Protein AF-A0A7Z9XPR4-F1 (afdb_monomer)

Mean predicted aligned error: 11.68 Å

Structure (mmCIF, N/CA/C/O backbone):
data_AF-A0A7Z9XPR4-F1
#
_entry.id   AF-A0A7Z9XPR4-F1
#
loop_
_atom_site.group_PDB
_atom_site.id
_atom_site.type_symbol
_atom_site.label_atom_id
_atom_site.label_alt_id
_atom_site.label_comp_id
_atom_site.label_asym_id
_atom_site.label_entity_id
_atom_site.label_seq_id
_atom_site.pdbx_PDB_ins_code
_atom_site.Cartn_x
_atom_site.Cartn_y
_atom_site.Cartn_z
_atom_site.occupancy
_atom_site.B_iso_or_equiv
_atom_site.auth_seq_id
_atom_site.auth_comp_id
_atom_site.auth_asym_id
_atom_site.auth_atom_id
_atom_site.pdbx_PDB_model_num
ATOM 1 N N . MET A 1 1 ? 24.170 -9.588 -55.386 1.00 38.50 1 MET A N 1
ATOM 2 C CA . MET A 1 1 ? 24.512 -8.772 -54.204 1.00 38.50 1 MET A CA 1
ATOM 3 C C . MET A 1 1 ? 23.258 -8.716 -53.351 1.00 38.50 1 MET A C 1
ATOM 5 O O . MET A 1 1 ? 22.343 -7.993 -53.702 1.00 38.50 1 MET A O 1
ATOM 9 N N . ASN A 1 2 ? 23.139 -9.615 -52.372 1.00 40.84 2 ASN A N 1
ATOM 10 C CA . ASN A 1 2 ? 21.910 -9.819 -51.604 1.00 40.84 2 ASN A CA 1
ATOM 11 C C . ASN A 1 2 ? 22.271 -9.675 -50.127 1.00 40.84 2 ASN A C 1
ATOM 13 O O . ASN A 1 2 ? 22.783 -10.610 -49.516 1.00 40.84 2 ASN A O 1
ATOM 17 N N . VAL A 1 3 ? 22.083 -8.477 -49.594 1.00 51.84 3 VAL A N 1
ATOM 18 C CA . VAL A 1 3 ? 22.199 -8.197 -48.166 1.00 51.84 3 VAL A CA 1
ATOM 19 C C . VAL A 1 3 ? 20.863 -7.562 -47.759 1.00 51.84 3 VAL A C 1
ATOM 21 O O . VAL A 1 3 ? 20.257 -6.852 -48.555 1.00 51.84 3 VAL A O 1
ATOM 24 N N . ASP A 1 4 ? 20.400 -7.867 -46.545 1.00 51.47 4 ASP A N 1
ATOM 25 C CA . ASP A 1 4 ? 19.476 -7.019 -45.766 1.00 51.47 4 ASP A CA 1
ATOM 26 C C . ASP A 1 4 ? 17.958 -7.289 -45.739 1.00 51.47 4 ASP A C 1
ATOM 28 O O . ASP A 1 4 ? 17.193 -6.386 -45.416 1.00 51.47 4 ASP A O 1
ATOM 32 N N . ILE A 1 5 ? 17.483 -8.531 -45.920 1.00 52.19 5 ILE A N 1
ATOM 33 C CA . ILE A 1 5 ? 16.089 -8.890 -45.526 1.00 52.19 5 ILE A CA 1
ATOM 34 C C . ILE A 1 5 ? 16.035 -9.767 -44.255 1.00 52.19 5 ILE A C 1
ATOM 36 O O . ILE A 1 5 ? 15.101 -9.672 -43.458 1.00 52.19 5 ILE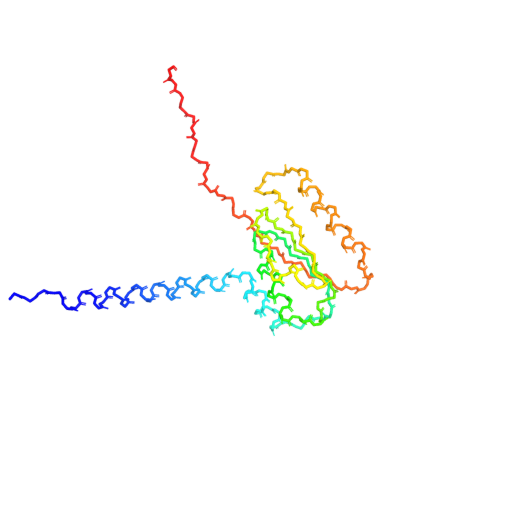 A O 1
ATOM 40 N N . ASN A 1 6 ? 17.055 -10.594 -43.993 1.00 56.12 6 ASN A N 1
ATOM 41 C CA . ASN A 1 6 ? 17.034 -11.530 -42.856 1.00 56.12 6 ASN A CA 1
ATOM 42 C C . ASN A 1 6 ? 17.473 -10.887 -41.521 1.00 56.12 6 ASN A C 1
ATOM 44 O O . ASN A 1 6 ? 16.999 -11.252 -40.448 1.00 56.12 6 ASN A O 1
ATOM 48 N N . THR A 1 7 ? 18.357 -9.892 -41.581 1.00 55.50 7 THR A N 1
ATOM 49 C CA . THR A 1 7 ? 18.993 -9.248 -40.420 1.00 55.50 7 THR A CA 1
ATOM 50 C C . THR A 1 7 ? 18.086 -8.253 -39.696 1.00 55.50 7 THR A C 1
ATOM 52 O O . THR A 1 7 ? 18.146 -8.168 -38.469 1.00 55.50 7 THR A O 1
ATOM 55 N N . SER A 1 8 ? 17.224 -7.529 -40.417 1.00 59.00 8 SER A N 1
ATOM 56 C CA . SER A 1 8 ? 16.242 -6.609 -39.823 1.00 59.00 8 SER A CA 1
ATOM 57 C C . SER A 1 8 ? 15.152 -7.378 -39.075 1.00 59.00 8 SER A C 1
ATOM 59 O O . SER A 1 8 ? 14.960 -7.156 -37.884 1.00 59.00 8 SER A O 1
ATOM 61 N N . SER A 1 9 ? 14.543 -8.381 -39.718 1.00 69.06 9 SER A N 1
ATOM 62 C CA . SER A 1 9 ? 13.476 -9.191 -39.111 1.00 69.06 9 SER A CA 1
ATOM 63 C C . SER A 1 9 ? 13.940 -10.003 -37.895 1.00 69.06 9 SER A C 1
ATOM 65 O O . SER A 1 9 ? 13.181 -10.181 -36.945 1.00 69.06 9 SER A O 1
ATOM 67 N N . ALA A 1 10 ? 15.192 -10.477 -37.887 1.00 62.84 10 ALA A N 1
ATOM 68 C CA . ALA A 1 10 ? 15.756 -11.167 -36.731 1.00 62.84 10 ALA A CA 1
ATOM 69 C C . ALA A 1 10 ? 16.037 -10.200 -35.571 1.00 62.84 10 ALA A C 1
ATOM 71 O O . ALA A 1 10 ? 15.706 -10.517 -34.433 1.00 62.84 10 ALA A O 1
ATOM 72 N N . ARG A 1 11 ? 16.571 -8.997 -35.842 1.00 63.88 11 ARG A N 1
ATOM 73 C CA . ARG A 1 11 ? 16.750 -7.952 -34.816 1.00 63.88 11 ARG A CA 1
ATOM 74 C C . ARG A 1 11 ? 15.417 -7.489 -34.230 1.00 63.88 11 ARG A C 1
ATOM 76 O O . ARG A 1 11 ? 15.348 -7.299 -33.020 1.00 63.88 11 ARG A O 1
ATOM 83 N N . GLU A 1 12 ? 14.374 -7.356 -35.047 1.00 67.81 12 GLU A N 1
ATOM 84 C CA . GLU A 1 12 ? 13.015 -7.025 -34.595 1.00 67.81 12 GLU A CA 1
ATOM 85 C C . GLU A 1 12 ? 12.476 -8.087 -33.623 1.00 67.81 12 GLU A C 1
ATOM 87 O O . GLU A 1 12 ? 11.983 -7.745 -32.548 1.00 67.81 12 GLU A O 1
ATOM 92 N N . ARG A 1 13 ? 12.642 -9.376 -33.965 1.00 72.69 13 ARG A N 1
ATOM 93 C CA . ARG A 1 13 ? 12.244 -10.510 -33.114 1.00 72.69 13 ARG A CA 1
ATOM 94 C C . ARG A 1 13 ? 13.033 -10.555 -31.807 1.00 72.69 13 ARG A C 1
ATOM 96 O O . ARG A 1 13 ? 12.431 -10.594 -30.745 1.00 72.69 13 ARG A O 1
ATOM 103 N N . TYR A 1 14 ? 14.360 -10.435 -31.855 1.00 57.66 14 TYR A N 1
ATOM 104 C CA . TYR A 1 14 ? 15.173 -10.416 -30.634 1.00 57.66 14 TYR A CA 1
ATOM 105 C C . TYR A 1 14 ? 14.857 -9.221 -29.734 1.00 57.66 14 TYR A C 1
ATOM 107 O O . TYR A 1 14 ? 14.851 -9.351 -28.513 1.00 57.66 14 TYR A O 1
ATOM 115 N N . ARG A 1 15 ? 14.567 -8.052 -30.316 1.00 61.34 15 ARG A N 1
ATOM 116 C CA . ARG A 1 15 ? 14.136 -6.878 -29.551 1.00 61.34 15 ARG A CA 1
ATOM 117 C C . ARG A 1 15 ? 12.797 -7.131 -28.862 1.00 61.34 15 ARG A C 1
ATOM 119 O O . ARG A 1 15 ? 12.651 -6.763 -27.701 1.00 61.34 15 ARG A O 1
ATOM 126 N N . HIS A 1 16 ? 11.846 -7.737 -29.569 1.00 72.56 16 HIS A N 1
ATOM 127 C CA . HIS A 1 16 ? 10.543 -8.108 -29.027 1.00 72.56 16 HIS A CA 1
ATOM 128 C C . HIS A 1 16 ? 10.684 -9.102 -27.865 1.00 72.56 16 HIS A C 1
ATOM 130 O O . HIS A 1 16 ? 10.220 -8.813 -26.767 1.00 72.56 16 HIS A O 1
ATOM 136 N N . ASP A 1 17 ? 11.437 -10.186 -28.053 1.00 62.34 17 ASP A N 1
ATOM 137 C CA . ASP A 1 17 ? 11.631 -11.220 -27.028 1.00 62.34 17 ASP A CA 1
ATOM 138 C C . ASP A 1 17 ? 12.343 -10.674 -25.777 1.00 62.34 17 ASP A C 1
ATOM 140 O O . ASP A 1 17 ? 11.953 -10.966 -24.646 1.00 62.34 17 ASP A O 1
ATOM 144 N N . LEU A 1 18 ? 13.366 -9.828 -25.954 1.00 55.28 18 LEU A N 1
ATOM 145 C CA . LEU A 1 18 ? 14.064 -9.186 -24.836 1.00 55.28 18 LEU A CA 1
ATOM 146 C C . LEU A 1 18 ? 13.172 -8.192 -24.088 1.00 55.28 18 LEU A C 1
ATOM 148 O O . LEU A 1 18 ? 13.250 -8.113 -22.862 1.00 55.28 18 LEU A O 1
ATOM 152 N N . LEU A 1 19 ? 12.323 -7.446 -24.800 1.00 64.62 19 LEU A N 1
ATOM 153 C CA . LEU A 1 19 ? 11.338 -6.569 -24.171 1.00 64.62 19 LEU A CA 1
ATOM 154 C C . LEU A 1 19 ? 10.284 -7.371 -23.419 1.00 64.62 19 LEU A C 1
ATOM 156 O O . LEU A 1 19 ? 9.934 -6.985 -22.310 1.00 64.62 19 LEU A O 1
ATOM 160 N N . ASP A 1 20 ? 9.831 -8.498 -23.954 1.00 64.81 20 ASP A N 1
ATOM 161 C CA . ASP A 1 20 ? 8.870 -9.362 -23.277 1.00 64.81 20 ASP A CA 1
ATOM 162 C C . ASP A 1 20 ? 9.449 -9.973 -22.003 1.00 64.81 20 ASP A C 1
ATOM 164 O O . ASP A 1 20 ? 8.787 -9.939 -20.964 1.00 64.81 20 ASP A O 1
ATOM 168 N N . ILE A 1 21 ? 10.697 -10.452 -22.040 1.00 60.94 21 ILE A N 1
ATOM 169 C CA . ILE A 1 21 ? 11.413 -10.950 -20.858 1.00 60.94 21 ILE A CA 1
ATOM 170 C C . ILE A 1 21 ? 11.610 -9.824 -19.837 1.00 60.94 21 ILE A C 1
ATOM 172 O O . ILE A 1 21 ? 11.322 -10.007 -18.654 1.00 60.94 21 ILE A O 1
ATOM 176 N N . TYR A 1 22 ? 12.057 -8.647 -20.279 1.00 44.84 22 TYR A N 1
ATOM 177 C CA . TYR A 1 22 ? 12.251 -7.480 -19.417 1.00 44.84 22 TYR A CA 1
ATOM 178 C C . TYR A 1 22 ? 10.942 -7.033 -18.763 1.00 44.84 22 TYR A C 1
ATOM 180 O O . TYR A 1 22 ? 10.882 -6.854 -17.548 1.00 44.84 22 TYR A O 1
ATOM 188 N N . LEU A 1 23 ? 9.867 -6.909 -19.540 1.00 59.62 23 LEU A N 1
ATOM 189 C CA . LEU A 1 23 ? 8.551 -6.536 -19.041 1.00 59.62 23 LEU A CA 1
ATOM 190 C C . LEU A 1 23 ? 7.967 -7.633 -18.147 1.00 59.62 23 LEU A C 1
ATOM 192 O O . LEU A 1 23 ? 7.332 -7.309 -17.152 1.00 59.62 23 LEU A O 1
ATOM 196 N N . ALA A 1 24 ? 8.196 -8.916 -18.439 1.00 52.91 24 ALA A N 1
ATOM 197 C CA . ALA A 1 24 ? 7.794 -10.024 -17.572 1.00 52.91 24 ALA A CA 1
ATOM 198 C C . ALA A 1 24 ? 8.534 -9.996 -16.229 1.00 52.91 24 ALA A C 1
ATOM 200 O O . ALA A 1 24 ? 7.902 -10.170 -15.186 1.00 52.91 24 ALA A O 1
ATOM 201 N N . ALA A 1 25 ? 9.838 -9.711 -16.240 1.00 45.19 25 ALA A N 1
ATOM 202 C CA . ALA A 1 25 ? 10.635 -9.530 -15.033 1.00 45.19 25 ALA A CA 1
ATOM 203 C C . ALA A 1 25 ? 10.184 -8.293 -14.242 1.00 45.19 25 ALA A C 1
ATOM 205 O O . ALA A 1 25 ? 10.000 -8.373 -13.033 1.00 45.19 25 ALA A O 1
ATOM 206 N N . LEU A 1 26 ? 9.914 -7.168 -14.912 1.00 57.03 26 LEU A N 1
ATOM 207 C CA . LEU A 1 26 ? 9.349 -5.984 -14.265 1.00 57.03 26 LEU A CA 1
ATOM 208 C C . LEU A 1 26 ? 7.978 -6.275 -13.652 1.00 57.03 26 LEU A C 1
ATOM 210 O O . LEU A 1 26 ? 7.744 -5.903 -12.511 1.00 57.03 26 LEU A O 1
ATOM 214 N N . ARG A 1 27 ? 7.090 -6.972 -14.369 1.00 56.78 27 ARG A N 1
ATOM 215 C CA . ARG A 1 27 ? 5.762 -7.397 -13.892 1.00 56.78 27 ARG A CA 1
ATOM 216 C C . ARG A 1 27 ? 5.852 -8.328 -12.681 1.00 56.78 27 ARG A C 1
ATOM 218 O O . ARG A 1 27 ? 5.070 -8.207 -11.736 1.00 56.78 27 ARG A O 1
ATOM 225 N N . SER A 1 28 ? 6.819 -9.244 -12.663 1.00 50.44 28 SER A N 1
ATOM 226 C CA . SER A 1 28 ? 6.997 -10.155 -11.530 1.00 50.44 28 SER A CA 1
ATOM 227 C C . SER A 1 28 ? 7.465 -9.424 -10.268 1.00 50.44 28 SER A C 1
ATOM 229 O O . SER A 1 28 ? 7.052 -9.810 -9.176 1.00 50.44 28 SER A O 1
ATOM 231 N N . VAL A 1 29 ? 8.207 -8.320 -10.398 1.00 59.25 29 VAL A N 1
ATOM 232 C CA . VAL A 1 29 ? 8.677 -7.512 -9.256 1.00 59.25 29 VAL A CA 1
ATOM 233 C C . VAL A 1 29 ? 7.875 -6.225 -9.024 1.00 59.25 29 VAL A C 1
ATOM 235 O O . VAL A 1 29 ? 8.155 -5.487 -8.079 1.00 59.25 29 VAL A O 1
ATOM 238 N N . HIS A 1 30 ? 6.869 -5.939 -9.855 1.00 78.56 30 HIS A N 1
ATOM 239 C CA . HIS A 1 30 ? 6.036 -4.749 -9.710 1.00 78.56 30 HIS A CA 1
ATOM 240 C C . HIS A 1 30 ? 5.175 -4.881 -8.454 1.00 78.56 30 HIS A C 1
ATOM 242 O O . HIS A 1 30 ? 4.398 -5.831 -8.335 1.00 78.56 30 HIS A O 1
ATOM 248 N N . GLY A 1 31 ? 5.289 -3.917 -7.534 1.00 85.50 31 GLY A N 1
ATOM 249 C CA . GLY A 1 31 ? 4.661 -3.991 -6.208 1.00 85.50 31 GLY A CA 1
ATOM 250 C C . GLY A 1 31 ? 3.161 -4.292 -6.255 1.00 85.50 31 GLY A C 1
ATOM 251 O O . GLY A 1 31 ? 2.677 -5.112 -5.487 1.00 85.50 31 GLY A O 1
ATOM 252 N N . GLU A 1 32 ? 2.449 -3.710 -7.220 1.00 92.56 32 GLU A N 1
ATOM 253 C CA . GLU A 1 32 ? 1.019 -3.954 -7.452 1.00 92.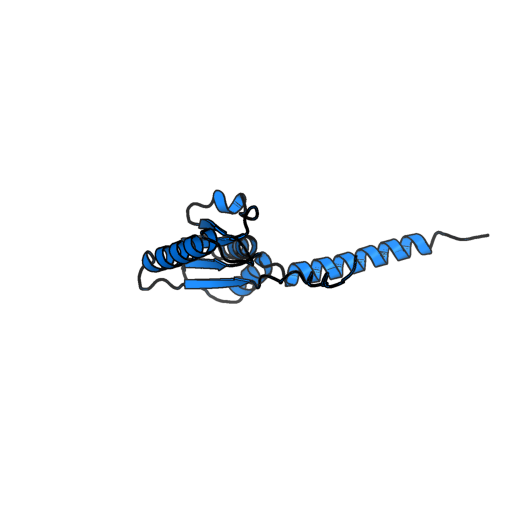56 32 GLU A CA 1
ATOM 254 C C . GLU A 1 32 ? 0.702 -5.430 -7.723 1.00 92.56 32 GLU A C 1
ATOM 256 O O . GLU A 1 32 ? -0.116 -6.035 -7.034 1.00 92.56 32 GLU A O 1
ATOM 261 N N . GLN A 1 33 ? 1.399 -6.041 -8.683 1.00 90.69 33 GLN A N 1
ATOM 262 C CA . GLN A 1 33 ? 1.140 -7.425 -9.076 1.00 90.69 33 GLN A CA 1
ATOM 263 C C . GLN A 1 33 ? 1.665 -8.417 -8.040 1.00 90.69 33 GLN A C 1
ATOM 265 O O . GLN A 1 33 ? 1.055 -9.460 -7.829 1.00 90.69 33 GLN A O 1
ATOM 270 N N . ALA A 1 34 ? 2.787 -8.107 -7.385 1.00 91.00 34 ALA A N 1
ATOM 271 C CA . ALA A 1 34 ? 3.318 -8.927 -6.303 1.00 91.00 34 ALA A CA 1
ATOM 272 C C . ALA A 1 34 ? 2.322 -9.024 -5.137 1.00 91.00 34 ALA A C 1
ATOM 274 O O . ALA A 1 34 ? 2.025 -10.129 -4.681 1.00 91.00 34 ALA A O 1
ATOM 275 N N . VAL A 1 35 ? 1.754 -7.888 -4.721 1.00 94.69 35 VAL A N 1
ATOM 276 C CA . VAL A 1 35 ? 0.742 -7.827 -3.660 1.00 94.69 35 VAL A CA 1
ATOM 277 C C . VAL A 1 35 ? -0.547 -8.524 -4.087 1.00 94.69 35 VAL A C 1
ATOM 279 O O . VAL A 1 35 ? -1.034 -9.378 -3.351 1.00 94.69 35 VAL A O 1
ATOM 282 N N . ALA A 1 36 ? -1.061 -8.236 -5.286 1.00 94.88 36 ALA A N 1
ATOM 283 C CA . ALA A 1 36 ? -2.284 -8.863 -5.787 1.00 94.88 36 ALA A CA 1
ATOM 284 C C . ALA A 1 36 ? -2.163 -10.393 -5.871 1.00 94.88 36 ALA A C 1
ATOM 286 O O . ALA A 1 36 ? -3.042 -11.113 -5.403 1.00 94.88 36 ALA A O 1
ATOM 287 N N . ARG A 1 37 ? -1.041 -10.913 -6.396 1.00 94.38 37 ARG A N 1
ATOM 288 C CA . ARG A 1 37 ? -0.795 -12.364 -6.459 1.00 94.38 37 ARG A CA 1
ATOM 289 C C . ARG A 1 37 ? -0.741 -12.998 -5.073 1.00 94.38 37 ARG A C 1
ATOM 291 O O . ARG A 1 37 ? -1.317 -14.064 -4.881 1.00 94.38 37 ARG A O 1
ATOM 298 N N . TRP A 1 38 ? -0.068 -12.360 -4.114 1.00 94.38 38 TRP A N 1
ATOM 299 C CA . TRP A 1 38 ? 0.006 -12.890 -2.754 1.00 94.38 38 TRP A CA 1
ATOM 300 C C . TRP A 1 38 ? -1.371 -12.888 -2.079 1.00 94.38 38 TRP A C 1
ATOM 302 O O . TRP A 1 38 ? -1.774 -13.910 -1.533 1.00 94.38 38 TRP A O 1
ATOM 312 N N . LEU A 1 39 ? -2.135 -11.799 -2.190 1.00 95.44 39 LEU A N 1
ATOM 313 C CA . LEU A 1 39 ? -3.491 -11.694 -1.637 1.00 95.44 39 LEU A CA 1
ATOM 314 C C . LEU A 1 39 ? -4.510 -12.622 -2.314 1.00 95.44 39 LEU A C 1
ATOM 316 O O . LEU A 1 39 ? -5.469 -13.034 -1.673 1.00 95.44 39 LEU A O 1
ATOM 320 N N . ALA A 1 40 ? -4.320 -12.966 -3.589 1.00 93.31 40 ALA A N 1
ATOM 321 C CA . ALA A 1 40 ? -5.153 -13.953 -4.274 1.00 93.31 40 ALA A CA 1
ATOM 322 C C . ALA A 1 40 ? -4.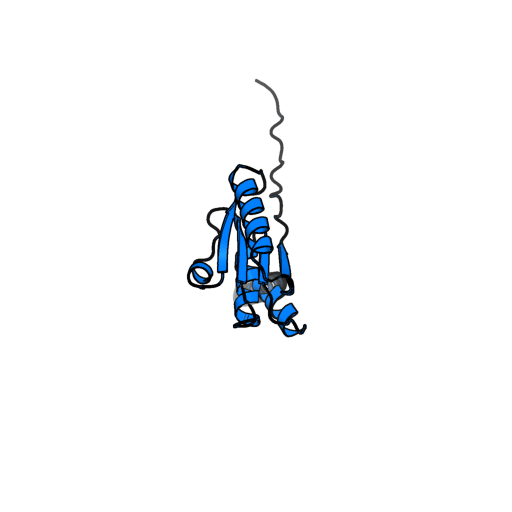852 -15.390 -3.812 1.00 93.31 40 ALA A C 1
ATOM 324 O O . ALA A 1 40 ? -5.746 -16.231 -3.783 1.00 93.31 40 ALA A O 1
ATOM 325 N N . ALA A 1 41 ? -3.599 -15.672 -3.444 1.00 94.56 41 ALA A N 1
ATOM 326 C CA . ALA A 1 41 ? -3.166 -16.986 -2.974 1.00 94.56 41 ALA A CA 1
ATOM 327 C C . ALA A 1 41 ? -3.360 -17.199 -1.460 1.00 94.56 41 ALA A C 1
ATOM 329 O O . ALA A 1 41 ? -3.238 -18.326 -0.985 1.00 94.56 41 ALA A O 1
ATOM 330 N N . ASN A 1 42 ? -3.643 -16.139 -0.696 1.00 93.38 42 ASN A N 1
ATOM 331 C CA . ASN A 1 42 ? -3.747 -16.181 0.761 1.00 93.38 42 ASN A CA 1
ATOM 332 C C . ASN A 1 42 ? -5.081 -15.590 1.218 1.00 93.38 42 ASN A C 1
ATOM 334 O O . ASN A 1 42 ? -5.479 -14.505 0.802 1.00 93.38 42 ASN A O 1
ATOM 338 N N . THR A 1 43 ? -5.769 -16.279 2.127 1.00 88.44 43 THR A N 1
ATOM 339 C CA . THR A 1 43 ? -7.019 -15.754 2.684 1.00 88.44 43 THR A CA 1
ATOM 340 C C . THR A 1 43 ? -6.701 -14.706 3.744 1.00 88.44 43 THR A C 1
ATOM 342 O O . THR A 1 43 ? -6.271 -15.039 4.844 1.00 88.44 43 THR A O 1
ATOM 345 N N . VAL A 1 44 ? -6.920 -13.437 3.404 1.00 91.56 44 VAL A N 1
ATOM 346 C CA . VAL A 1 44 ? -6.807 -12.303 4.329 1.00 91.56 44 VAL A CA 1
ATOM 347 C C . VAL A 1 44 ? -8.210 -11.804 4.672 1.00 91.56 44 VAL A C 1
ATOM 349 O O . VAL A 1 44 ? -9.028 -11.559 3.782 1.00 91.56 44 VAL A O 1
ATOM 352 N N . THR A 1 45 ? -8.519 -11.699 5.962 1.00 93.06 45 THR A N 1
ATOM 353 C CA . THR A 1 45 ? -9.778 -11.112 6.445 1.00 93.06 45 THR A CA 1
ATOM 354 C C . THR A 1 45 ? -9.779 -9.594 6.254 1.00 93.06 45 THR A C 1
ATOM 356 O O . THR A 1 45 ? -8.800 -9.023 5.781 1.00 93.06 45 THR A O 1
ATOM 359 N N . ALA A 1 46 ? -10.873 -8.921 6.615 1.00 95.12 46 ALA A N 1
ATOM 360 C CA . ALA A 1 46 ? -10.892 -7.462 6.647 1.00 95.12 46 ALA A CA 1
ATOM 361 C C . ALA A 1 46 ? -9.729 -6.922 7.499 1.00 95.12 46 ALA A C 1
ATOM 363 O O . ALA A 1 46 ? -9.471 -7.427 8.595 1.00 95.12 46 ALA A O 1
ATOM 364 N N . CYS A 1 47 ? -8.995 -5.947 6.970 1.00 95.94 47 CYS A N 1
ATOM 365 C CA . CYS A 1 47 ? -7.768 -5.447 7.579 1.00 95.94 47 CYS A CA 1
ATOM 366 C C . CYS A 1 47 ? -7.510 -3.982 7.219 1.00 95.94 47 CYS A C 1
ATOM 368 O O . CYS A 1 47 ? -8.021 -3.457 6.226 1.00 95.94 47 CYS A O 1
ATOM 370 N N . ALA A 1 48 ? -6.649 -3.340 8.001 1.00 96.69 48 ALA A N 1
ATOM 371 C CA . ALA A 1 48 ? -6.033 -2.077 7.623 1.00 96.69 48 ALA A CA 1
ATOM 372 C C . ALA A 1 48 ? -4.674 -2.331 6.951 1.00 96.69 48 ALA A C 1
ATOM 374 O O . ALA A 1 48 ? -3.948 -3.254 7.321 1.00 96.69 48 ALA A O 1
ATOM 375 N N . VAL A 1 49 ? -4.333 -1.528 5.944 1.00 97.50 49 VAL A N 1
ATOM 376 C CA . VAL A 1 49 ? -3.132 -1.708 5.119 1.00 97.50 49 VAL A CA 1
ATOM 377 C C . VAL A 1 49 ? -2.197 -0.519 5.297 1.00 97.50 49 VAL A C 1
ATOM 379 O O . VAL A 1 49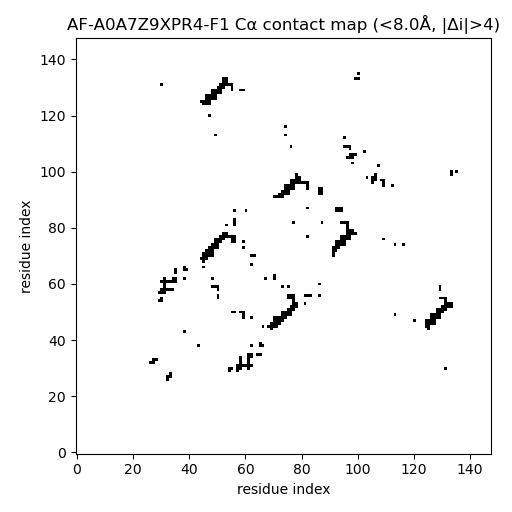 ? -2.609 0.629 5.153 1.00 97.50 49 VAL A O 1
ATOM 382 N N . ILE A 1 50 ? -0.920 -0.791 5.556 1.00 94.81 50 ILE A N 1
ATOM 383 C CA . ILE A 1 50 ? 0.138 0.220 5.599 1.00 94.81 50 ILE A CA 1
ATOM 384 C C . ILE A 1 50 ? 1.173 -0.139 4.537 1.00 94.81 50 ILE A C 1
ATOM 386 O O . ILE A 1 50 ? 1.804 -1.191 4.611 1.00 94.81 50 ILE A O 1
ATOM 390 N N . ALA A 1 51 ? 1.366 0.731 3.550 1.00 94.25 51 ALA A N 1
ATOM 391 C CA . ALA A 1 51 ? 2.368 0.571 2.505 1.00 94.25 51 ALA A CA 1
ATOM 392 C C . ALA A 1 51 ? 3.469 1.624 2.653 1.00 94.25 51 ALA A C 1
ATOM 394 O O . ALA A 1 51 ? 3.175 2.813 2.707 1.00 94.25 51 ALA A O 1
ATOM 395 N N . VAL A 1 52 ? 4.739 1.210 2.682 1.00 87.31 52 VAL A N 1
ATOM 396 C CA . VAL A 1 52 ? 5.883 2.117 2.873 1.00 87.31 52 VAL A CA 1
ATOM 397 C C . VAL A 1 52 ? 6.971 1.886 1.819 1.00 87.31 52 VAL A C 1
ATOM 399 O O . VAL A 1 52 ? 7.348 0.755 1.492 1.00 87.31 52 VAL A O 1
ATOM 402 N N . GLY A 1 53 ? 7.491 2.991 1.281 1.00 84.19 53 GLY A N 1
ATOM 403 C CA . GLY A 1 53 ? 8.642 3.033 0.379 1.00 84.19 53 GLY A CA 1
ATOM 404 C C . GLY A 1 53 ? 8.308 3.492 -1.044 1.00 84.19 53 GLY A C 1
ATOM 405 O O . GLY A 1 53 ? 7.201 3.936 -1.353 1.00 84.19 53 GLY A O 1
ATOM 406 N N . LYS A 1 54 ? 9.289 3.395 -1.952 1.00 83.12 54 LYS A N 1
ATOM 407 C CA . LYS A 1 54 ? 9.153 3.894 -3.338 1.00 83.12 54 LYS A CA 1
ATOM 408 C C . LYS A 1 54 ? 8.017 3.217 -4.108 1.00 83.12 54 LYS A C 1
ATOM 410 O O . LYS A 1 54 ? 7.412 3.846 -4.965 1.00 83.12 54 LYS A O 1
ATOM 415 N N . ALA A 1 55 ? 7.736 1.949 -3.808 1.00 89.62 55 ALA A N 1
ATOM 416 C CA . ALA A 1 55 ? 6.657 1.202 -4.443 1.00 89.62 55 ALA A CA 1
ATOM 417 C C . ALA A 1 55 ? 5.348 1.236 -3.638 1.00 89.62 55 ALA A C 1
ATOM 419 O O . ALA A 1 55 ? 4.412 0.534 -4.011 1.00 89.62 55 ALA A O 1
ATOM 420 N N . ALA A 1 56 ? 5.256 2.020 -2.554 1.00 91.75 56 ALA A N 1
ATOM 421 C CA . ALA A 1 56 ? 4.067 2.060 -1.702 1.00 91.75 56 ALA A CA 1
ATOM 422 C C . ALA A 1 56 ? 2.762 2.346 -2.463 1.00 91.75 56 ALA A C 1
ATOM 424 O O . ALA A 1 56 ? 1.816 1.592 -2.246 1.00 91.75 56 ALA A O 1
ATOM 425 N N . PRO A 1 57 ? 2.689 3.317 -3.398 1.00 94.50 57 PRO A N 1
ATOM 426 C CA . PRO A 1 57 ? 1.456 3.563 -4.144 1.00 94.50 57 PRO A CA 1
ATOM 427 C C . PRO A 1 57 ? 1.063 2.361 -5.010 1.00 94.50 57 PRO A C 1
ATOM 429 O O . PRO A 1 57 ? -0.085 1.933 -5.006 1.00 94.50 57 PRO A O 1
ATOM 432 N N . ALA A 1 58 ? 2.032 1.728 -5.680 1.00 93.94 58 ALA A N 1
ATOM 433 C CA . ALA A 1 58 ? 1.774 0.528 -6.474 1.00 93.94 58 ALA A CA 1
ATOM 434 C C . ALA A 1 58 ? 1.314 -0.656 -5.607 1.00 93.94 58 ALA A C 1
ATOM 436 O O . ALA A 1 58 ? 0.338 -1.322 -5.939 1.00 93.94 58 ALA A O 1
ATOM 437 N N . MET A 1 59 ? 1.979 -0.906 -4.476 1.00 95.75 59 MET A N 1
ATOM 438 C CA . MET A 1 59 ? 1.579 -1.949 -3.525 1.00 95.75 59 MET A CA 1
ATOM 439 C C . MET A 1 59 ? 0.175 -1.694 -2.960 1.00 95.75 59 MET A C 1
ATOM 441 O O . MET A 1 59 ? -0.629 -2.620 -2.885 1.00 95.75 59 MET A O 1
ATOM 445 N N . MET A 1 60 ? -0.138 -0.440 -2.619 1.00 97.25 60 MET A N 1
ATOM 446 C CA . MET A 1 60 ? -1.450 -0.041 -2.112 1.00 97.25 60 MET A CA 1
ATOM 447 C C . MET A 1 60 ? -2.549 -0.207 -3.167 1.00 97.25 60 MET A C 1
ATOM 449 O 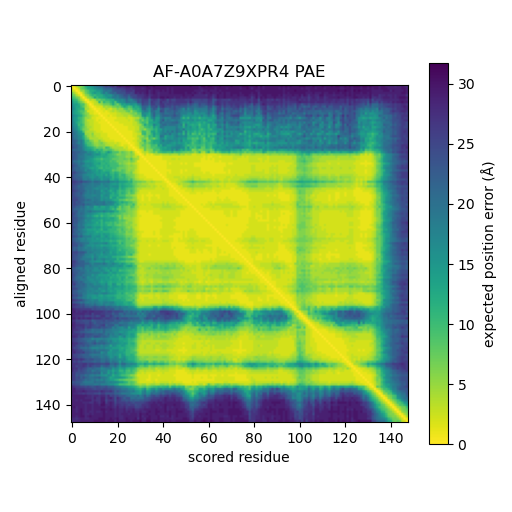O . MET A 1 60 ? -3.615 -0.714 -2.833 1.00 97.25 60 MET A O 1
ATOM 453 N N . ARG A 1 61 ? -2.298 0.126 -4.443 1.00 96.31 61 ARG A N 1
ATOM 454 C CA . ARG A 1 61 ? -3.240 -0.178 -5.537 1.00 96.31 61 ARG A CA 1
ATOM 455 C C . ARG A 1 61 ? -3.545 -1.669 -5.626 1.00 96.31 61 ARG A C 1
ATOM 457 O O . ARG A 1 61 ? -4.712 -2.046 -5.653 1.00 96.31 61 ARG A O 1
ATOM 464 N N . GLY A 1 62 ? -2.509 -2.509 -5.611 1.00 95.50 62 GLY A N 1
ATOM 465 C CA . GLY A 1 62 ? -2.675 -3.964 -5.666 1.00 95.50 62 GLY A CA 1
ATOM 466 C C . GLY A 1 62 ? -3.491 -4.494 -4.486 1.00 95.50 62 GLY A C 1
ATOM 467 O O . GLY A 1 62 ? -4.372 -5.336 -4.667 1.00 95.50 62 GLY A O 1
ATOM 468 N N . ALA A 1 63 ? -3.249 -3.956 -3.287 1.00 96.88 63 ALA A N 1
ATOM 469 C CA . ALA A 1 63 ? -4.029 -4.277 -2.098 1.00 96.88 63 ALA A CA 1
ATOM 470 C C . ALA A 1 63 ? -5.489 -3.822 -2.222 1.00 96.88 63 ALA A C 1
ATOM 472 O O . ALA A 1 63 ? -6.387 -4.635 -2.029 1.00 96.88 63 ALA A O 1
ATOM 473 N N . SER A 1 64 ? -5.728 -2.561 -2.589 1.00 97.00 64 SER A N 1
ATOM 474 C CA . SER A 1 64 ? -7.064 -1.972 -2.742 1.00 97.00 64 SER A CA 1
ATOM 475 C C . SER A 1 64 ? -7.914 -2.733 -3.760 1.00 97.00 64 SER A C 1
ATOM 477 O O . SER A 1 64 ? -9.022 -3.151 -3.432 1.00 97.00 64 SER A O 1
ATOM 479 N N . GLN A 1 65 ? -7.372 -3.017 -4.947 1.00 95.56 65 GLN A N 1
ATOM 480 C CA . GLN A 1 65 ? -8.083 -3.760 -5.992 1.00 95.56 65 GLN A CA 1
ATOM 481 C C . GLN A 1 65 ? -8.418 -5.201 -5.571 1.00 95.56 65 GLN A C 1
ATOM 483 O O . GLN A 1 65 ? -9.481 -5.708 -5.917 1.00 95.56 65 GLN A O 1
ATOM 488 N N . THR A 1 66 ? -7.525 -5.870 -4.830 1.00 96.31 66 THR A N 1
ATOM 489 C CA . THR A 1 66 ? -7.688 -7.297 -4.484 1.00 96.31 66 THR A CA 1
ATOM 490 C C . THR A 1 66 ? -8.519 -7.512 -3.215 1.00 96.31 66 THR A C 1
ATOM 492 O O . THR A 1 66 ? -9.281 -8.477 -3.106 1.00 96.31 66 THR A O 1
ATOM 495 N N . LEU A 1 67 ? -8.372 -6.635 -2.221 1.00 96.25 67 LEU A N 1
ATOM 496 C CA . LEU A 1 67 ? -9.146 -6.696 -0.981 1.00 96.25 67 LEU A CA 1
ATOM 497 C C . LEU A 1 67 ? -10.551 -6.121 -1.168 1.00 96.25 67 LEU A C 1
ATOM 499 O O . LEU A 1 67 ? -11.487 -6.644 -0.557 1.00 96.25 67 LEU A O 1
ATOM 503 N N . GLY A 1 68 ? -10.699 -5.089 -2.006 1.00 95.56 68 GLY A N 1
ATOM 504 C CA . GLY A 1 68 ? -11.948 -4.352 -2.176 1.00 95.56 68 GLY A CA 1
ATOM 505 C C . GLY A 1 68 ? -12.448 -3.832 -0.832 1.00 95.56 68 GLY A C 1
ATOM 506 O O . GLY A 1 68 ? -11.698 -3.223 -0.070 1.00 95.56 68 GLY A O 1
ATOM 507 N N . GLU A 1 69 ? -13.691 -4.169 -0.495 1.00 95.50 69 GLU A N 1
ATOM 508 C CA . GLU A 1 69 ? -14.328 -3.781 0.769 1.00 95.50 69 GLU A CA 1
ATOM 509 C C . GLU A 1 69 ? -13.602 -4.291 2.022 1.00 95.50 69 GLU A C 1
ATOM 511 O O . GLU A 1 69 ? -13.744 -3.684 3.077 1.00 95.50 69 GLU A O 1
ATOM 516 N N . ARG A 1 70 ? -12.782 -5.351 1.916 1.00 96.12 70 ARG A N 1
ATOM 517 C CA . ARG A 1 70 ? -11.961 -5.852 3.036 1.00 96.12 70 ARG A CA 1
ATOM 518 C C . ARG A 1 70 ? -10.819 -4.905 3.414 1.00 96.12 70 ARG A C 1
ATOM 520 O O . ARG A 1 70 ? -10.223 -5.083 4.473 1.00 96.12 70 ARG A O 1
ATOM 527 N N . LEU A 1 71 ? -10.476 -3.934 2.563 1.00 97.12 71 LEU A N 1
ATOM 528 C CA . LEU A 1 71 ? -9.582 -2.844 2.940 1.00 97.12 71 LEU A CA 1
ATOM 529 C C . LEU A 1 71 ? -10.398 -1.818 3.730 1.00 97.12 71 LEU A C 1
ATOM 531 O O . LEU A 1 71 ? -11.131 -1.001 3.171 1.00 97.12 71 LEU A O 1
ATOM 535 N N . GLU A 1 72 ? -10.263 -1.872 5.049 1.00 96.25 72 GLU A N 1
ATOM 536 C CA . GLU A 1 72 ? -11.031 -1.034 5.976 1.00 96.25 72 GLU A CA 1
ATOM 537 C C . GLU A 1 72 ? -10.410 0.358 6.148 1.00 96.25 72 GLU A C 1
ATOM 539 O O . GLU A 1 72 ? -11.111 1.353 6.314 1.00 96.25 72 GLU A O 1
ATOM 544 N N . ALA A 1 73 ? -9.081 0.435 6.087 1.00 96.69 73 ALA A N 1
ATOM 545 C CA . ALA A 1 73 ? -8.321 1.678 6.115 1.00 96.69 73 ALA A CA 1
ATOM 546 C C . ALA A 1 73 ? -6.963 1.471 5.436 1.00 96.69 73 ALA A C 1
ATOM 548 O O . ALA A 1 73 ? -6.386 0.385 5.513 1.00 96.69 73 ALA A O 1
ATOM 549 N N . GLY A 1 74 ? -6.435 2.505 4.790 1.00 97.19 74 GLY A N 1
ATOM 550 C CA . GLY A 1 74 ? -5.166 2.455 4.076 1.00 97.19 74 GLY A CA 1
ATOM 551 C C . GLY A 1 74 ? -4.291 3.669 4.357 1.00 97.19 74 GLY A C 1
ATOM 552 O O . GLY A 1 74 ? -4.758 4.804 4.308 1.00 97.19 74 GLY A O 1
ATOM 553 N N . LEU A 1 75 ? -3.004 3.429 4.588 1.00 95.81 75 LEU A N 1
ATOM 554 C CA . LEU A 1 75 ? -1.971 4.458 4.629 1.00 95.81 75 LEU A CA 1
ATOM 555 C C . LEU A 1 75 ? -0.845 4.087 3.664 1.00 95.81 75 LEU A C 1
ATOM 557 O O . LEU A 1 75 ? -0.235 3.029 3.800 1.00 95.81 75 LEU A O 1
ATOM 561 N N . ALA A 1 76 ? -0.549 4.954 2.700 1.00 95.06 76 ALA A N 1
ATOM 562 C CA . ALA A 1 76 ? 0.597 4.805 1.812 1.00 95.06 76 ALA A CA 1
ATOM 563 C C . ALA A 1 76 ? 1.610 5.927 2.062 1.00 95.06 76 ALA A C 1
ATOM 565 O O . ALA A 1 76 ? 1.292 7.102 1.905 1.00 95.06 76 ALA A O 1
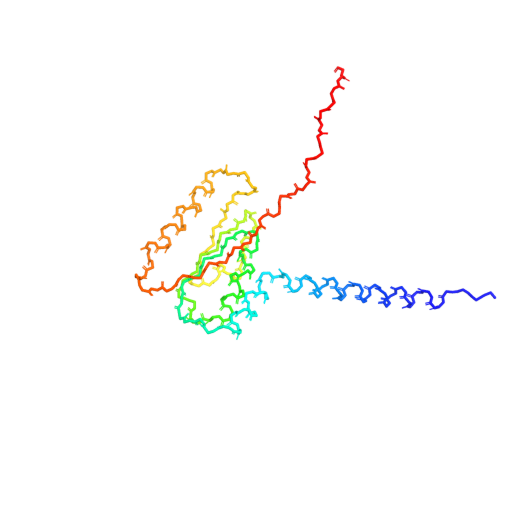ATOM 566 N N . IL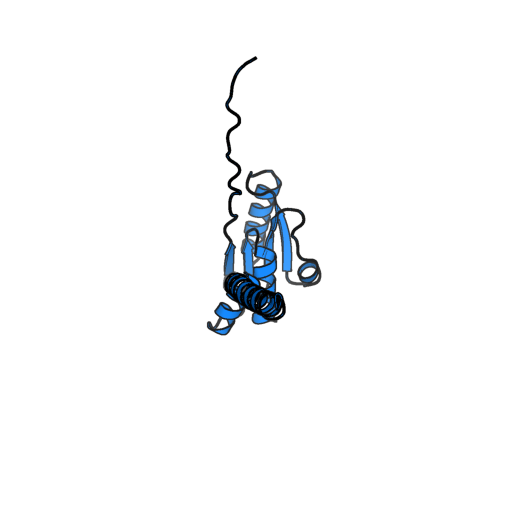E A 1 77 ? 2.837 5.562 2.425 1.00 90.06 77 ILE A N 1
ATOM 567 C CA . ILE A 1 77 ? 3.950 6.483 2.659 1.00 90.06 77 ILE A CA 1
ATOM 568 C C . ILE A 1 77 ? 4.971 6.307 1.540 1.00 90.06 77 ILE A C 1
ATOM 570 O O . ILE A 1 77 ? 5.581 5.241 1.395 1.00 90.06 77 ILE A O 1
ATOM 574 N N . THR A 1 78 ? 5.174 7.352 0.744 1.00 89.44 78 THR A N 1
ATOM 575 C CA . THR A 1 78 ? 6.093 7.331 -0.399 1.00 89.44 78 THR A CA 1
ATOM 576 C C . THR A 1 78 ? 6.933 8.600 -0.491 1.00 89.44 78 THR A C 1
ATOM 578 O O . THR A 1 78 ? 6.894 9.437 0.399 1.00 89.44 78 THR A O 1
ATOM 581 N N . ARG A 1 79 ? 7.744 8.734 -1.544 1.00 85.31 79 ARG A N 1
ATOM 582 C CA . ARG A 1 79 ? 8.584 9.918 -1.769 1.00 85.31 79 ARG A CA 1
ATOM 583 C C . ARG A 1 79 ? 7.801 11.080 -2.390 1.00 85.31 79 ARG A C 1
ATOM 585 O O . ARG A 1 79 ? 6.852 10.842 -3.125 1.00 85.31 79 ARG A O 1
ATOM 592 N N . HIS A 1 80 ? 8.260 12.313 -2.186 1.00 83.50 80 HIS A N 1
ATOM 593 C CA . HIS A 1 80 ? 7.676 13.505 -2.822 1.00 83.50 80 HIS A CA 1
ATOM 594 C C . HIS A 1 80 ? 7.526 13.387 -4.342 1.00 83.50 80 HIS A C 1
ATOM 596 O O . HIS A 1 80 ? 8.491 13.033 -5.032 1.00 83.50 80 HIS A O 1
ATOM 602 N N . GLY A 1 81 ? 6.333 13.727 -4.841 1.00 85.25 81 GLY A N 1
ATOM 603 C CA . GLY A 1 81 ? 5.948 13.695 -6.253 1.00 85.25 81 GLY A CA 1
ATOM 604 C C . GLY A 1 81 ? 5.591 12.306 -6.788 1.00 85.25 81 GLY A C 1
ATOM 605 O O . GLY A 1 81 ? 5.569 12.123 -8.003 1.00 85.25 81 GLY A O 1
ATOM 606 N N . TYR A 1 82 ? 5.391 11.317 -5.913 1.00 85.62 82 TYR A N 1
ATOM 607 C CA . TYR A 1 82 ? 5.099 9.928 -6.294 1.00 85.62 82 TYR A CA 1
ATOM 608 C C . TYR A 1 82 ? 3.776 9.425 -5.717 1.00 85.62 82 TYR A C 1
ATOM 610 O O . TYR A 1 82 ? 3.436 8.265 -5.948 1.00 85.62 82 TYR A O 1
ATOM 618 N N . ALA A 1 83 ? 3.017 10.262 -5.001 1.00 88.00 83 ALA A N 1
ATOM 619 C CA . ALA A 1 83 ? 1.629 9.956 -4.690 1.00 88.00 83 ALA A CA 1
ATOM 620 C C . ALA A 1 83 ? 0.855 9.617 -5.973 1.00 88.00 83 ALA A C 1
ATOM 622 O O . ALA A 1 83 ? 1.049 10.221 -7.030 1.00 88.00 83 ALA A O 1
ATOM 623 N N . ASP A 1 84 ? -0.022 8.628 -5.877 1.00 91.62 84 ASP A N 1
ATOM 624 C CA . ASP A 1 84 ? -0.812 8.158 -7.002 1.00 91.62 84 ASP A CA 1
ATOM 625 C C . ASP A 1 84 ? -2.177 8.860 -7.035 1.00 91.62 84 ASP A C 1
ATOM 627 O O . ASP A 1 84 ? -2.973 8.667 -6.111 1.00 91.62 84 ASP A O 1
ATOM 631 N N . PRO A 1 85 ? -2.501 9.625 -8.093 1.00 90.94 85 PRO A N 1
ATOM 632 C CA . PRO A 1 85 ? -3.791 10.298 -8.217 1.00 90.94 85 PRO A CA 1
ATOM 633 C C . PRO A 1 85 ? -5.002 9.362 -8.107 1.00 90.94 85 PRO A C 1
ATOM 635 O O . PRO A 1 85 ? -6.048 9.784 -7.619 1.00 90.94 85 PRO A O 1
ATOM 638 N N . GLN A 1 86 ? -4.876 8.097 -8.525 1.00 89.31 86 GLN A N 1
ATOM 639 C CA . GLN A 1 86 ? -5.976 7.132 -8.438 1.00 89.31 86 GLN A CA 1
ATOM 640 C C . GLN A 1 86 ? -6.322 6.820 -6.979 1.00 89.31 86 GLN A C 1
ATOM 642 O O . GLN A 1 86 ? -7.496 6.807 -6.607 1.00 89.31 86 GLN A O 1
ATOM 647 N N . LEU A 1 87 ? -5.304 6.651 -6.132 1.00 92.25 87 LEU A N 1
ATOM 648 C CA . LEU A 1 87 ? -5.486 6.406 -4.702 1.00 92.25 87 LEU A CA 1
ATOM 649 C C . LEU A 1 87 ? -6.020 7.634 -3.960 1.00 92.25 87 LEU A C 1
ATOM 651 O O . LEU A 1 87 ? -6.750 7.471 -2.989 1.00 92.25 87 LEU A O 1
ATOM 655 N N . SER A 1 88 ? -5.727 8.849 -4.430 1.00 88.75 88 SER A N 1
ATOM 656 C CA . SER A 1 88 ? -6.232 10.088 -3.815 1.00 88.75 88 SER A CA 1
ATOM 657 C C . SER A 1 88 ? -7.757 10.214 -3.856 1.00 88.75 88 SER A C 1
ATOM 659 O O . SER A 1 88 ? -8.332 10.932 -3.045 1.00 88.75 88 SER A O 1
ATOM 661 N N . SER A 1 89 ? -8.419 9.528 -4.792 1.00 89.06 89 SER A N 1
ATOM 662 C CA . SER A 1 89 ? -9.885 9.485 -4.878 1.00 89.06 89 SER A CA 1
ATOM 663 C C . SER A 1 89 ? -10.524 8.419 -3.977 1.00 89.06 89 SER A C 1
ATOM 665 O O . SER A 1 89 ? -11.744 8.387 -3.817 1.00 89.06 89 SER A O 1
ATOM 667 N N . HIS A 1 90 ? -9.719 7.540 -3.376 1.00 92.06 90 HIS A N 1
ATOM 668 C CA . HIS A 1 90 ? -10.208 6.413 -2.597 1.00 92.06 90 HIS A CA 1
ATOM 669 C C . HIS A 1 90 ? -10.470 6.829 -1.142 1.00 92.06 90 HIS A C 1
ATOM 671 O O . HIS A 1 90 ? -9.542 7.053 -0.372 1.00 92.06 90 HIS A O 1
ATOM 677 N N . ALA A 1 91 ? -11.741 6.847 -0.727 1.00 91.81 91 ALA A N 1
ATOM 678 C CA . ALA A 1 91 ? -12.182 7.397 0.565 1.00 91.81 91 ALA A CA 1
ATOM 679 C C . ALA A 1 91 ? -11.509 6.792 1.816 1.00 91.81 91 ALA A C 1
ATOM 681 O O . ALA A 1 91 ? -11.472 7.427 2.866 1.00 91.81 91 ALA A O 1
ATOM 682 N N . ARG A 1 92 ? -10.996 5.560 1.720 1.00 95.50 92 ARG A N 1
ATOM 683 C CA . ARG A 1 92 ? -10.330 4.850 2.828 1.00 95.50 92 ARG A CA 1
ATOM 684 C C . ARG A 1 92 ? -8.804 4.937 2.815 1.00 95.50 92 ARG A C 1
ATOM 686 O O . ARG A 1 92 ? -8.183 4.338 3.687 1.00 95.50 92 ARG A O 1
ATOM 693 N N . ILE A 1 93 ? -8.192 5.584 1.821 1.00 97.00 93 ILE A N 1
ATOM 694 C CA . ILE A 1 93 ? -6.736 5.565 1.629 1.00 97.00 93 ILE A CA 1
ATOM 695 C C . ILE A 1 93 ? -6.174 6.974 1.767 1.00 97.00 93 ILE A C 1
ATOM 697 O O . ILE A 1 93 ? -6.516 7.876 1.009 1.00 97.00 93 ILE A O 1
ATOM 701 N N . THR A 1 94 ? -5.240 7.127 2.697 1.00 95.75 94 THR A N 1
ATOM 702 C CA . THR A 1 94 ? -4.454 8.346 2.873 1.00 95.75 94 THR A CA 1
ATOM 703 C C . THR A 1 94 ? -3.065 8.146 2.285 1.00 95.75 94 THR A C 1
ATOM 705 O O . THR A 1 94 ? -2.430 7.110 2.500 1.00 95.75 94 THR A O 1
ATOM 708 N N . GLN A 1 95 ? -2.569 9.150 1.565 1.00 93.62 95 GLN A N 1
ATOM 709 C CA . GLN A 1 95 ? -1.201 9.174 1.056 1.00 93.62 95 GLN A CA 1
ATOM 710 C C . GLN A 1 95 ? -0.388 10.238 1.785 1.00 93.62 95 GLN A C 1
ATOM 712 O O . GLN A 1 95 ? -0.840 11.369 1.948 1.00 93.62 95 GLN A O 1
ATOM 717 N N . VAL A 1 96 ? 0.818 9.871 2.203 1.00 90.69 96 VAL A N 1
ATOM 718 C CA . VAL A 1 96 ? 1.792 10.770 2.816 1.00 90.69 96 VAL A CA 1
ATOM 719 C C . VAL A 1 96 ? 3.068 10.707 1.995 1.00 90.69 96 VAL A C 1
ATOM 721 O O . VAL A 1 96 ? 3.585 9.630 1.693 1.00 90.69 96 VAL A O 1
ATOM 724 N N . GLU A 1 97 ? 3.586 11.871 1.633 1.00 87.69 97 GLU A N 1
ATOM 725 C CA . GLU A 1 97 ? 4.865 11.984 0.952 1.00 87.69 97 GLU A CA 1
ATOM 726 C C . GLU A 1 97 ? 5.948 12.433 1.935 1.00 87.69 97 GLU A C 1
ATOM 728 O O . GLU A 1 97 ? 5.737 13.361 2.715 1.00 87.69 97 GLU A O 1
ATOM 733 N N . SER A 1 98 ? 7.110 11.785 1.883 1.00 78.00 98 SER A N 1
ATOM 734 C CA . SER A 1 98 ? 8.271 12.110 2.708 1.00 78.00 98 SER A CA 1
ATOM 735 C C . SER A 1 98 ? 9.578 12.056 1.921 1.00 78.00 98 SER A C 1
ATOM 737 O O . SER A 1 98 ? 9.723 11.346 0.925 1.00 78.00 98 SER A O 1
ATOM 739 N N . SER A 1 99 ? 10.593 12.746 2.407 1.00 66.19 99 SER A N 1
ATOM 740 C CA . SER A 1 99 ? 11.947 12.683 1.880 1.00 66.19 99 SER A CA 1
ATOM 741 C C . SER A 1 99 ? 12.559 11.298 2.053 1.00 66.19 99 SER A C 1
ATOM 743 O O . SER A 1 99 ? 12.358 10.596 3.046 1.00 66.19 99 SER A O 1
ATOM 745 N N . HIS A 1 100 ? 13.303 10.879 1.031 1.00 56.78 100 HIS A N 1
ATOM 746 C CA . HIS A 1 100 ? 14.061 9.634 1.018 1.00 56.78 100 HIS A CA 1
ATOM 747 C C . HIS A 1 100 ? 15.307 9.818 0.140 1.00 56.78 100 HIS A C 1
ATOM 749 O O . HIS A 1 100 ? 15.178 10.383 -0.950 1.00 56.78 100 HIS A O 1
ATOM 755 N N . PRO A 1 101 ? 16.501 9.315 0.518 1.00 50.19 101 PRO A N 1
ATOM 756 C CA . PRO A 1 101 ? 16.833 8.507 1.700 1.00 50.19 101 PRO A CA 1
ATOM 757 C C . PRO A 1 101 ? 17.351 9.314 2.906 1.00 50.19 101 PRO A C 1
ATOM 759 O O . PRO A 1 101 ? 17.709 8.709 3.914 1.00 50.19 101 PRO A O 1
ATOM 762 N N . VAL A 1 102 ? 17.462 10.640 2.795 1.00 47.62 102 VAL A N 1
ATOM 763 C CA . VAL A 1 102 ? 17.908 11.508 3.893 1.00 47.62 102 VAL A CA 1
ATOM 764 C C . VAL A 1 102 ? 16.674 11.922 4.698 1.00 47.62 102 VAL A C 1
ATOM 766 O O . VAL A 1 102 ? 15.776 12.526 4.108 1.00 47.62 102 VAL A O 1
ATOM 769 N N . PRO A 1 103 ? 16.588 11.567 5.993 1.00 53.69 103 PRO A N 1
ATOM 770 C CA . PRO A 1 103 ? 15.479 11.976 6.840 1.00 53.69 103 PRO A CA 1
ATOM 771 C C . PRO A 1 103 ? 15.473 13.493 7.015 1.00 53.69 103 PRO A C 1
ATOM 773 O O . PRO A 1 103 ? 16.500 14.086 7.338 1.00 53.69 103 PRO A O 1
ATOM 776 N N . ASP A 1 104 ? 14.309 14.096 6.847 1.00 60.53 104 ASP A N 1
ATOM 777 C CA . ASP A 1 104 ? 14.012 15.470 7.243 1.00 60.53 104 ASP A CA 1
ATOM 778 C C . ASP A 1 104 ? 12.698 15.493 8.044 1.00 60.53 104 ASP A C 1
ATOM 780 O O . ASP A 1 104 ? 12.148 14.441 8.398 1.00 60.53 104 ASP A O 1
ATOM 784 N N . ASP A 1 105 ? 12.165 16.681 8.314 1.00 63.00 105 ASP A N 1
ATOM 785 C CA . ASP A 1 105 ? 10.920 16.851 9.069 1.00 63.00 105 ASP A CA 1
ATOM 786 C C . ASP A 1 105 ? 9.725 16.098 8.453 1.00 63.00 105 ASP A C 1
ATOM 788 O O . ASP A 1 105 ? 8.829 15.650 9.176 1.00 63.00 105 ASP A O 1
ATOM 792 N N . SER A 1 106 ? 9.726 15.866 7.135 1.00 61.72 106 SER A N 1
ATOM 793 C CA . SER A 1 106 ? 8.682 15.084 6.463 1.00 61.72 106 SER A CA 1
ATOM 794 C C . SER A 1 106 ? 8.764 13.587 6.797 1.00 61.72 106 SER A C 1
ATOM 796 O O . SER A 1 106 ? 7.736 12.915 6.863 1.00 61.72 106 SER A O 1
ATOM 798 N N . SER A 1 107 ? 9.958 13.058 7.095 1.00 65.56 107 SER A N 1
ATOM 799 C CA . SER A 1 107 ? 10.137 11.670 7.552 1.00 65.56 107 SER A CA 1
ATOM 800 C C . SER A 1 107 ? 9.619 11.471 8.978 1.00 65.56 107 SER A C 1
ATOM 802 O O . SER A 1 107 ? 9.012 10.442 9.282 1.00 65.56 107 SER A O 1
ATOM 804 N N . LEU A 1 108 ? 9.801 12.471 9.847 1.00 68.69 108 LEU A N 1
ATOM 805 C CA . LEU A 1 108 ? 9.238 12.459 11.199 1.00 68.69 108 LEU A CA 1
ATOM 806 C C . LEU A 1 108 ? 7.709 12.581 11.166 1.00 68.69 108 LEU A C 1
ATOM 808 O O . LEU A 1 108 ? 7.018 11.863 11.890 1.00 68.69 108 LEU A O 1
ATOM 812 N N . SER A 1 109 ? 7.184 13.452 10.300 1.00 73.69 109 SER A N 1
ATOM 813 C CA . SER A 1 109 ? 5.746 13.587 10.050 1.00 73.69 109 SER A CA 1
ATOM 814 C C . SER A 1 109 ? 5.130 12.277 9.547 1.00 73.69 109 SER A C 1
ATOM 816 O O . SER A 1 109 ? 4.123 11.826 10.086 1.00 73.69 109 SER A O 1
ATOM 818 N N . ALA A 1 110 ? 5.780 11.598 8.598 1.00 75.38 110 ALA A N 1
ATOM 819 C CA . ALA A 1 110 ? 5.338 10.295 8.107 1.00 75.38 110 ALA A CA 1
ATOM 820 C C . ALA A 1 110 ? 5.335 9.213 9.202 1.00 75.38 110 ALA A C 1
ATOM 822 O O . ALA A 1 110 ? 4.393 8.425 9.291 1.00 75.38 110 ALA A O 1
ATOM 823 N N . GLY A 1 111 ? 6.349 9.205 10.074 1.00 73.25 111 GLY A N 1
ATOM 824 C CA . GLY A 1 111 ? 6.380 8.326 11.244 1.00 73.25 111 GLY A CA 1
ATOM 825 C C . GLY A 1 111 ? 5.223 8.589 12.213 1.00 73.25 111 GLY A C 1
ATOM 826 O O . GLY A 1 111 ? 4.569 7.645 12.651 1.00 73.25 111 GLY A O 1
ATOM 827 N N . ARG A 1 112 ? 4.923 9.863 12.503 1.00 80.44 112 ARG A N 1
ATOM 828 C CA . ARG A 1 112 ? 3.771 10.258 13.335 1.00 80.44 112 ARG A CA 1
ATOM 829 C C . ARG A 1 112 ? 2.449 9.845 12.699 1.00 80.44 112 ARG A C 1
ATOM 831 O O . ARG A 1 112 ? 1.669 9.171 13.354 1.00 80.44 112 ARG A O 1
ATOM 838 N N . ALA A 1 113 ? 2.256 10.124 11.412 1.00 82.88 113 ALA A N 1
ATOM 839 C CA . ALA A 1 113 ? 1.061 9.715 10.678 1.00 82.88 113 ALA A CA 1
ATOM 840 C C . ALA A 1 113 ? 0.842 8.193 10.714 1.00 82.88 113 ALA A C 1
ATOM 842 O O . ALA A 1 113 ? -0.292 7.737 10.823 1.00 82.88 113 ALA A O 1
ATOM 843 N N . MET A 1 114 ? 1.916 7.396 10.664 1.00 83.88 114 MET A N 1
ATOM 844 C CA . MET A 1 114 ? 1.828 5.942 10.815 1.00 83.88 114 MET A CA 1
ATOM 845 C C . MET A 1 114 ? 1.414 5.524 12.229 1.00 83.88 114 MET A C 1
ATOM 847 O O . MET A 1 114 ? 0.548 4.664 12.373 1.00 83.88 114 MET A O 1
ATOM 851 N N . LEU A 1 115 ? 2.011 6.121 13.265 1.00 81.75 115 LEU A N 1
ATOM 852 C CA . LEU A 1 115 ? 1.644 5.849 14.658 1.00 81.75 115 LEU A CA 1
ATOM 853 C C . LEU A 1 115 ? 0.189 6.235 14.936 1.00 81.75 115 LEU A C 1
ATOM 855 O O . LEU A 1 115 ? -0.552 5.437 15.504 1.00 81.75 115 LEU A O 1
ATOM 859 N N . ASP A 1 116 ? -0.229 7.410 14.469 1.00 88.00 116 ASP A N 1
ATOM 860 C CA . ASP A 1 116 ? -1.601 7.887 14.591 1.00 88.00 116 ASP A CA 1
ATOM 861 C C . ASP A 1 116 ? -2.557 6.953 13.846 1.00 88.00 116 ASP A C 1
ATOM 863 O O . ASP A 1 116 ? -3.566 6.530 14.407 1.00 88.00 116 ASP A O 1
ATOM 867 N N . PHE A 1 117 ? -2.229 6.550 12.616 1.00 89.69 117 PHE A N 1
ATOM 868 C CA . PHE A 1 117 ? -3.041 5.603 11.854 1.00 89.69 117 PHE A CA 1
ATOM 869 C C . PHE A 1 117 ? -3.237 4.280 12.600 1.00 89.69 117 PHE A C 1
ATOM 871 O O . PHE A 1 117 ? -4.359 3.779 12.643 1.00 89.69 117 PHE A O 1
ATOM 878 N N . ILE A 1 118 ? -2.174 3.728 13.195 1.00 86.00 118 ILE A N 1
ATOM 879 C CA . ILE A 1 118 ? -2.231 2.486 13.980 1.00 86.00 118 ILE A CA 1
ATOM 880 C C . ILE A 1 118 ? -3.086 2.682 15.237 1.00 86.00 118 ILE A C 1
ATOM 882 O O . ILE A 1 118 ? -3.947 1.853 15.514 1.00 86.00 118 ILE A O 1
ATOM 886 N N . ALA A 1 119 ? -2.888 3.783 15.967 1.00 85.62 119 ALA A N 1
ATOM 887 C CA . ALA A 1 119 ? -3.610 4.075 17.204 1.00 85.62 119 ALA A CA 1
ATOM 888 C C . ALA A 1 119 ? -5.125 4.252 16.998 1.00 85.62 119 ALA A C 1
ATOM 890 O O . ALA A 1 119 ? -5.902 3.975 17.908 1.00 85.62 119 ALA A O 1
ATOM 891 N N . HIS A 1 120 ? -5.548 4.688 15.808 1.00 88.81 120 HIS A N 1
ATOM 892 C CA . HIS A 1 120 ? -6.961 4.851 15.453 1.00 88.81 120 HIS A CA 1
ATOM 893 C C . HIS A 1 120 ? -7.604 3.583 14.869 1.00 88.81 120 HIS A C 1
ATOM 895 O O . HIS A 1 120 ? -8.791 3.606 14.533 1.00 88.81 120 HIS A O 1
ATOM 901 N N . GLN A 1 121 ? -6.866 2.476 14.727 1.00 87.69 121 GLN A N 1
ATOM 902 C CA . GLN A 1 121 ? -7.485 1.212 14.334 1.00 87.69 121 GLN A CA 1
ATOM 903 C C . GLN A 1 121 ? -8.221 0.569 15.519 1.00 87.69 121 GLN A C 1
ATOM 905 O O . GLN A 1 121 ? -7.742 0.635 16.652 1.00 87.69 121 GLN A O 1
ATOM 910 N N . PRO A 1 122 ? -9.360 -0.107 15.279 1.00 87.00 122 PRO A N 1
ATOM 911 C CA . PRO A 1 122 ? -9.971 -0.979 16.277 1.00 87.00 122 PRO A CA 1
ATOM 912 C C . PRO A 1 122 ? -8.965 -2.031 16.760 1.00 87.00 122 PRO A C 1
ATOM 914 O O . PRO A 1 122 ? -8.211 -2.577 15.956 1.00 87.00 122 PRO A O 1
ATOM 917 N N . GLY A 1 123 ? -8.948 -2.315 18.065 1.00 74.12 123 GLY A N 1
ATOM 918 C CA . GLY A 1 123 ? -7.887 -3.109 18.701 1.00 74.12 123 GLY A CA 1
ATOM 919 C C . GLY A 1 123 ? -7.766 -4.566 18.234 1.00 74.12 123 GLY A C 1
ATOM 920 O O . GLY A 1 123 ? -6.739 -5.194 18.474 1.00 74.12 123 GLY A O 1
ATOM 921 N N . ASP A 1 124 ? -8.780 -5.105 17.564 1.00 81.88 124 ASP A N 1
ATOM 922 C CA . ASP A 1 124 ? -8.815 -6.457 17.000 1.00 81.88 124 ASP A CA 1
ATOM 923 C C . ASP A 1 124 ? -8.592 -6.489 15.479 1.00 81.88 124 ASP A C 1
ATOM 925 O O . ASP A 1 124 ? -8.500 -7.568 14.888 1.00 81.88 124 ASP A O 1
ATOM 929 N N . ARG A 1 125 ? -8.480 -5.324 14.825 1.00 86.81 125 ARG A N 1
ATOM 930 C CA . ARG A 1 125 ? -8.318 -5.242 13.374 1.00 86.81 125 ARG A CA 1
ATOM 931 C C . ARG A 1 125 ? -6.900 -5.664 12.966 1.00 86.81 125 ARG A C 1
ATOM 933 O O . ARG A 1 125 ? -5.931 -5.025 13.380 1.00 86.81 125 ARG A O 1
ATOM 940 N N . PRO A 1 126 ? -6.748 -6.661 12.076 1.00 91.69 126 PRO A N 1
ATOM 941 C CA . PRO A 1 126 ? -5.445 -7.020 11.533 1.00 91.69 126 PRO A CA 1
ATOM 942 C C . PRO A 1 126 ? -4.805 -5.874 10.742 1.00 91.69 126 PRO A C 1
ATOM 944 O O . PRO A 1 126 ? -5.484 -5.145 10.011 1.00 91.69 126 PRO A O 1
ATOM 947 N N . LEU A 1 127 ? -3.478 -5.769 10.837 1.00 91.88 127 LEU A N 1
ATOM 948 C CA . LEU A 1 127 ? -2.661 -4.835 10.066 1.00 91.88 127 LEU A CA 1
ATOM 949 C C . LEU A 1 127 ? -1.802 -5.585 9.047 1.00 91.88 127 LEU A C 1
ATOM 951 O O . LEU A 1 127 ? -0.992 -6.437 9.411 1.00 91.88 127 LEU A O 1
ATOM 955 N N . LEU A 1 128 ? -1.943 -5.228 7.772 1.00 94.56 128 LEU A N 1
ATOM 956 C CA . LEU A 1 128 ? -1.097 -5.714 6.687 1.00 94.56 128 LEU A CA 1
ATOM 957 C C . LEU A 1 128 ? -0.032 -4.667 6.347 1.00 94.56 128 LEU A C 1
ATOM 959 O O . LEU A 1 128 ? -0.348 -3.597 5.826 1.00 94.56 128 LEU A O 1
ATOM 963 N N . PHE A 1 129 ? 1.234 -4.998 6.600 1.00 92.31 129 PHE A N 1
ATOM 964 C CA . PHE A 1 129 ? 2.375 -4.150 6.254 1.00 92.31 129 PHE A CA 1
ATOM 965 C C . PHE A 1 129 ? 2.989 -4.554 4.912 1.00 92.31 129 PHE A C 1
ATOM 967 O O . PHE A 1 129 ? 3.402 -5.696 4.719 1.00 92.31 129 PHE A O 1
ATOM 974 N N . LEU A 1 130 ? 3.102 -3.588 4.002 1.00 92.56 130 LEU A N 1
ATOM 975 C CA . LEU A 1 130 ? 3.708 -3.730 2.681 1.00 92.56 130 LEU A CA 1
ATOM 976 C C . LEU A 1 130 ? 4.954 -2.846 2.619 1.00 92.56 130 LEU A C 1
ATOM 978 O O . LEU A 1 130 ? 4.860 -1.620 2.608 1.00 92.56 130 LEU A O 1
ATOM 982 N N . ILE A 1 131 ? 6.136 -3.456 2.588 1.00 84.56 131 ILE A N 1
ATOM 983 C CA . ILE A 1 131 ? 7.407 -2.732 2.689 1.00 84.56 131 ILE A CA 1
ATOM 984 C C . ILE A 1 131 ? 8.208 -2.937 1.409 1.00 84.56 131 ILE A C 1
ATOM 986 O O . ILE A 1 131 ? 8.457 -4.064 0.988 1.00 84.56 131 ILE A O 1
ATOM 990 N N . SER A 1 132 ? 8.649 -1.833 0.808 1.00 83.06 132 SER A N 1
ATOM 991 C CA . SER A 1 132 ? 9.561 -1.850 -0.336 1.00 83.06 132 SER A CA 1
ATOM 992 C C . SER A 1 132 ? 10.884 -1.180 0.019 1.00 83.06 132 SER A C 1
ATOM 994 O O . SER A 1 132 ? 10.910 -0.100 0.611 1.00 83.06 132 SER A O 1
ATOM 996 N N . ALA A 1 133 ? 11.999 -1.805 -0.362 1.00 71.19 133 ALA A N 1
ATOM 997 C CA . ALA A 1 133 ? 13.315 -1.216 -0.163 1.00 71.19 133 ALA A CA 1
ATOM 998 C C . ALA A 1 133 ? 13.511 -0.000 -1.086 1.00 71.19 133 ALA A C 1
ATOM 1000 O O . ALA A 1 133 ? 13.305 -0.065 -2.301 1.00 71.19 133 ALA A O 1
ATOM 1001 N N . GLY A 1 134 ? 13.968 1.118 -0.524 1.00 57.78 134 GLY A N 1
ATOM 1002 C CA . GLY A 1 134 ? 14.476 2.232 -1.309 1.00 57.78 134 GLY A CA 1
ATOM 1003 C C . GLY A 1 134 ? 15.873 1.890 -1.812 1.00 57.78 134 GLY A C 1
ATOM 1004 O O . GLY A 1 134 ? 16.835 2.055 -1.073 1.00 57.78 134 GLY A O 1
ATOM 1005 N N . THR A 1 135 ? 16.016 1.430 -3.058 1.00 41.00 135 THR A N 1
ATOM 1006 C CA . THR A 1 135 ? 17.346 1.279 -3.674 1.00 41.00 135 THR A CA 1
ATOM 1007 C C . THR A 1 135 ? 18.117 2.592 -3.530 1.00 41.00 135 THR A C 1
ATOM 1009 O O . THR A 1 135 ? 17.706 3.624 -4.075 1.00 41.00 135 THR A O 1
ATOM 1012 N N . LYS A 1 136 ? 19.200 2.590 -2.742 1.00 42.41 136 LYS A N 1
ATOM 1013 C CA . LYS A 1 136 ? 20.146 3.704 -2.747 1.00 42.41 136 LYS A CA 1
ATOM 1014 C C . LYS A 1 136 ? 20.716 3.751 -4.155 1.00 42.41 136 LYS A C 1
ATOM 1016 O O 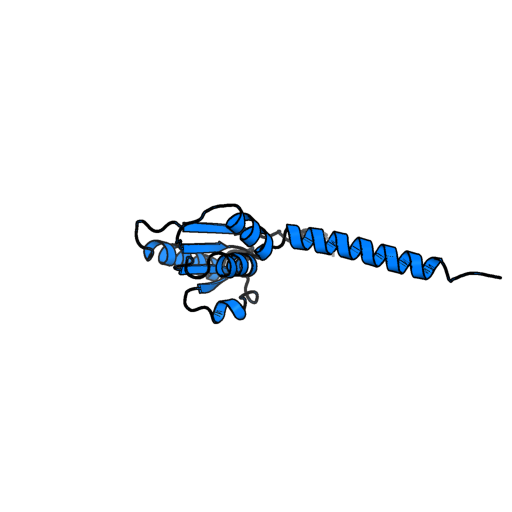. LYS A 1 136 ? 21.163 2.735 -4.683 1.00 42.41 136 LYS A O 1
ATOM 1021 N N . ARG A 1 137 ? 20.591 4.904 -4.797 1.00 39.44 137 ARG A N 1
ATOM 1022 C CA . ARG A 1 137 ? 21.211 5.133 -6.091 1.00 39.44 137 ARG A CA 1
ATOM 1023 C C . ARG A 1 137 ? 22.726 5.047 -5.844 1.00 39.44 137 ARG A C 1
ATOM 1025 O O . ARG A 1 137 ? 23.228 5.653 -4.899 1.00 39.44 137 ARG A O 1
ATOM 1032 N N . LEU A 1 138 ? 23.411 4.159 -6.567 1.00 36.84 138 LEU A N 1
ATOM 1033 C CA . LEU A 1 138 ? 24.866 4.035 -6.503 1.00 36.84 138 LEU A CA 1
ATOM 1034 C C . LEU A 1 138 ? 25.461 5.174 -7.332 1.00 36.84 138 LEU A C 1
ATOM 1036 O O . LEU A 1 138 ? 25.876 4.998 -8.469 1.00 36.84 138 LEU A O 1
ATOM 1040 N N . ASP A 1 139 ? 25.447 6.360 -6.751 1.00 40.44 139 ASP A N 1
ATOM 1041 C CA . ASP A 1 139 ? 26.244 7.510 -7.149 1.00 40.44 139 ASP A CA 1
ATOM 1042 C C . ASP A 1 139 ? 26.998 8.016 -5.917 1.00 40.44 139 ASP A C 1
ATOM 1044 O O . ASP A 1 139 ? 26.957 9.178 -5.541 1.00 40.44 139 ASP A O 1
ATOM 1048 N N . GLN A 1 140 ? 27.717 7.091 -5.280 1.00 47.97 140 GLN A N 1
ATOM 1049 C CA . GLN A 1 140 ? 29.013 7.408 -4.693 1.00 47.97 140 GLN A CA 1
ATOM 1050 C C . GLN A 1 140 ? 30.081 7.023 -5.721 1.00 47.97 140 GLN A C 1
ATOM 1052 O O . GLN A 1 140 ? 30.687 5.961 -5.641 1.00 47.97 140 GLN A O 1
ATOM 1057 N N . ALA A 1 141 ? 30.294 7.886 -6.711 1.00 41.66 141 ALA A N 1
ATOM 1058 C CA . ALA A 1 141 ? 31.612 8.024 -7.311 1.00 41.66 141 ALA A CA 1
ATOM 1059 C C . ALA A 1 141 ? 32.178 9.314 -6.726 1.00 41.66 141 ALA A C 1
ATOM 1061 O O . ALA A 1 141 ? 31.667 10.403 -6.985 1.00 41.66 141 ALA A O 1
ATOM 1062 N N . GLY A 1 142 ? 33.146 9.158 -5.825 1.00 49.19 142 GLY A N 1
ATOM 1063 C CA . GLY A 1 142 ? 33.773 10.267 -5.129 1.00 49.19 142 GLY A CA 1
ATOM 1064 C C . GLY A 1 142 ? 34.355 11.287 -6.101 1.00 49.19 142 GLY A C 1
ATOM 1065 O O . GLY A 1 142 ? 35.050 10.931 -7.047 1.00 49.19 142 GLY A O 1
ATOM 1066 N N . SER A 1 143 ? 34.127 12.562 -5.805 1.00 46.22 143 SER A N 1
ATOM 1067 C CA . SER A 1 143 ? 35.103 13.593 -6.130 1.00 46.22 143 SER A CA 1
ATOM 1068 C C . SER A 1 143 ? 35.866 13.915 -4.849 1.00 46.22 143 SER A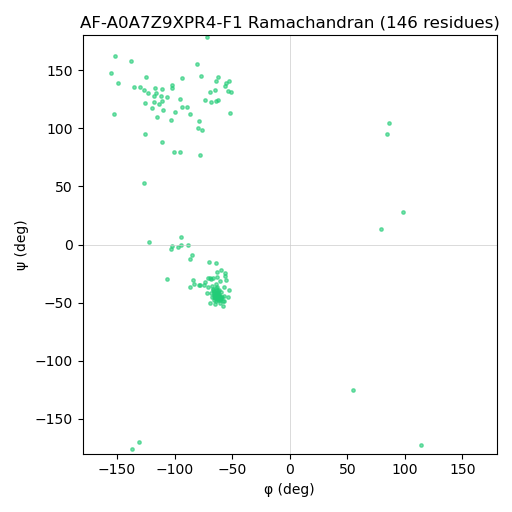 C 1
ATOM 1070 O O . SER A 1 143 ? 35.570 14.864 -4.130 1.00 46.22 143 SER A O 1
ATOM 1072 N N . THR A 1 144 ? 36.823 13.048 -4.529 1.00 50.91 144 THR A N 1
ATOM 1073 C CA . THR A 1 144 ? 38.037 13.449 -3.818 1.00 50.91 144 THR A CA 1
ATOM 1074 C C . THR A 1 144 ? 39.187 13.326 -4.805 1.00 50.91 144 THR A C 1
ATOM 1076 O O . THR A 1 144 ? 39.814 12.279 -4.921 1.00 50.91 144 THR A O 1
ATOM 1079 N N . ALA A 1 145 ? 39.415 14.410 -5.533 1.00 41.53 145 ALA A N 1
ATOM 1080 C CA . ALA A 1 145 ? 40.694 14.846 -6.079 1.00 41.53 145 ALA A CA 1
ATOM 1081 C C . ALA A 1 145 ? 40.535 16.377 -6.169 1.00 41.53 145 ALA A C 1
ATOM 1083 O O . ALA A 1 145 ? 39.606 16.855 -6.802 1.00 41.53 145 ALA A O 1
ATOM 1084 N N . GLY A 1 146 ? 41.237 17.205 -5.403 1.00 43.62 146 GLY A N 1
ATOM 1085 C CA . GLY A 1 146 ? 42.682 17.204 -5.273 1.00 43.62 146 GLY A CA 1
ATOM 1086 C C . GLY A 1 146 ? 43.267 18.067 -6.392 1.00 43.62 146 GLY A C 1
ATOM 1087 O O . GLY A 1 146 ? 43.375 17.596 -7.517 1.00 43.62 146 GLY A O 1
ATOM 1088 N N . ASN A 1 147 ? 43.700 19.275 -6.012 1.00 40.69 147 ASN A N 1
ATOM 1089 C CA . ASN A 1 147 ? 44.694 20.128 -6.677 1.00 40.69 147 ASN A CA 1
ATOM 1090 C C . ASN A 1 147 ? 44.240 21.046 -7.838 1.00 40.69 147 ASN A C 1
ATOM 1092 O O . ASN A 1 147 ? 44.277 20.657 -9.005 1.00 40.69 147 ASN A O 1
ATOM 1096 N N . GLN A 1 148 ? 43.927 22.309 -7.524 1.00 41.34 148 GLN A N 1
ATOM 1097 C CA . GLN A 1 148 ? 44.842 23.461 -7.656 1.00 41.34 148 GLN A CA 1
ATOM 1098 C C . GLN A 1 148 ? 44.276 24.683 -6.924 1.00 41.34 148 GLN A C 1
ATOM 1100 O O . GLN A 1 148 ? 43.035 24.838 -6.927 1.00 41.34 148 GLN A O 1
#

Secondary structure (DSSP, 8-state):
---SSHHHHHHHHHHHHHHHHHHHHHHHH-HHHHHHHHHHHS---SEEEEEESTTHHHHHHHHHHHHGGGEEEEEEEEETT---HHHHT-TTEEEEEE--SS--HHHHHHHHHHHHHHHTS-TT--EEEEE-----------------

pLDDT: mean 77.02, std 18.98, range [36.84, 97.5]

Foldseek 3Di:
DDDDDPVVVVVVVVVVVVVVVVVVVCCCPQLLNVLLVVCVVDPDAQAEEEAEEANQQSNVNSCCVNCPVSHQAEEGEYAPPRHDPVQVPPPRYDYQHADPDDHDVSNVVSVVVVVVVVVPDDPPHHYHYHYDDDPDPPPPPDPPDDDD

Radius of gyration: 21.42 Å; Cα contacts (8 Å, |Δi|>4): 197; chains: 1; bounding box: 59×40×73 Å

Sequence (148 aa):
MNVDINTSSARERYRHDLLDIYLAALRSVHGEQAVARWLAANTVTACAVIAVGKAAPAMMRGASQTLGERLEAGLAITRHGYADPQLSSHARITQVESSHPVPDDSSLSAGRAMLDFIAHQPGDRPLLFLISAGTKRLDQAGSTAGNQ

Solvent-accessible surface area (backbone atoms only — not comparable to full-atom values): 8535 Å² total; per-residue (Å²): 140,90,81,78,70,67,64,56,59,49,50,52,49,51,52,50,53,53,48,51,52,51,51,49,53,49,50,63,68,31,40,24,51,43,39,30,54,50,55,72,77,41,96,72,72,64,25,34,38,41,16,34,27,75,42,6,48,42,28,43,49,18,43,45,73,68,46,45,83,32,49,66,35,35,40,28,35,26,37,73,94,55,78,46,72,74,51,71,73,37,92,49,40,48,77,44,59,18,57,74,93,62,80,47,74,42,35,55,50,49,51,48,54,50,52,51,54,58,70,72,45,62,95,85,58,47,75,47,79,45,81,41,82,70,78,75,77,91,74,84,73,80,86,86,73,85,90,133

Nearest PDB structures (foldseek):
  2b8n-assembly2_B  TM=8.509E-01  e=2.348E-06  Thermotoga maritima MSB8
  3trj-assembly1_C  TM=5.125E-01  e=3.863E-01  Francisella tularensis subsp. tularensis
  7kc2-assembly1_A  TM=5.060E-01  e=1.747E+00  Saccharomyces cerevisiae
  8h2a-assembly1_D  TM=6.410E-01  e=5.771E+00  Formosa agariphila
  1cdo-assembly1_B  TM=5.334E-01  e=9.544E+00  Gadus morhua callarias